Protein AF-A0A2I0SM27-F1 (afdb_monomer_lite)

Foldseek 3Di:
DDDDLQWDFQDDQVQFQQDDPPDRPDGDPPSGPLLPGPRTDGEPSNLVVLVVVLVVLVVVLPDPPDDPVRNVVSVVSNVSSVVSNVVRVVVVD

Secondary structure (DSSP, 8-state):
-B--SS-EE---TTT-TT-BTTB-SS--TT---TTT-TTEE--GGGHHHHHHHHHHHHHHHT-TT--HHHHHHHHHHHHHHHHHHHHHHHTT-

Organism: NCBI:txid2058924

pLDDT: mean 91.31, std 7.77, range [66.44, 98.25]

Radius of gyration: 14.65 Å; chains: 1; bounding box: 38×41×29 Å

Structure (mmCIF, N/CA/C/O backbone):
data_AF-A0A2I0SM27-F1
#
_entry.id   AF-A0A2I0SM27-F1
#
loop_
_atom_site.group_PDB
_atom_site.id
_atom_site.type_symbol
_atom_site.label_atom_id
_atom_site.label_alt_id
_atom_site.label_comp_id
_atom_site.label_asym_id
_atom_site.label_entity_id
_atom_site.label_seq_id
_atom_site.pdbx_PDB_ins_code
_atom_site.Cartn_x
_atom_site.Cartn_y
_atom_site.Cartn_z
_atom_site.occupancy
_atom_site.B_iso_or_equiv
_atom_site.auth_seq_id
_atom_site.auth_comp_id
_atom_site.auth_asym_id
_atom_site.auth_atom_id
_atom_site.pdbx_PDB_model_num
ATOM 1 N N . MET A 1 1 ? -8.005 -14.811 -9.889 1.00 84.00 1 MET A N 1
ATOM 2 C CA . MET A 1 1 ? -7.160 -13.642 -9.563 1.00 84.00 1 MET A CA 1
ATOM 3 C C . MET A 1 1 ? -7.906 -12.381 -9.965 1.00 84.00 1 MET A C 1
ATOM 5 O O . MET A 1 1 ? -8.463 -12.345 -11.055 1.00 84.00 1 MET A O 1
ATOM 9 N N . HIS A 1 2 ? -7.949 -11.388 -9.084 1.00 88.81 2 HIS A N 1
ATOM 10 C CA . HIS A 1 2 ? -8.646 -10.120 -9.275 1.00 88.81 2 HIS A CA 1
ATOM 11 C C . HIS A 1 2 ? -7.627 -9.011 -9.503 1.00 88.81 2 HIS A C 1
ATOM 13 O O . HIS A 1 2 ? -6.763 -8.788 -8.655 1.00 88.81 2 HIS A O 1
ATOM 19 N N . VAL A 1 3 ? -7.740 -8.331 -10.639 1.00 90.50 3 VAL A N 1
ATOM 20 C CA . VAL A 1 3 ? -6.795 -7.296 -11.057 1.00 90.50 3 VAL A CA 1
ATOM 21 C C . VAL A 1 3 ? -7.197 -5.949 -10.478 1.00 90.50 3 VAL A C 1
ATOM 23 O O . VAL A 1 3 ? -8.354 -5.546 -10.582 1.00 90.50 3 VAL A O 1
ATOM 26 N N . GLY A 1 4 ? -6.240 -5.247 -9.875 1.00 90.75 4 GLY A N 1
ATOM 27 C CA . GLY A 1 4 ? -6.463 -3.932 -9.283 1.00 90.75 4 GLY A CA 1
ATOM 28 C C . GLY A 1 4 ? -5.373 -2.918 -9.611 1.00 90.75 4 GLY A C 1
ATOM 29 O O . GLY A 1 4 ? -4.301 -3.244 -10.129 1.00 90.75 4 GLY A O 1
ATOM 30 N N . THR A 1 5 ? -5.666 -1.657 -9.291 1.00 92.62 5 THR A N 1
ATOM 31 C CA . THR A 1 5 ? -4.760 -0.518 -9.500 1.00 92.62 5 THR A CA 1
ATOM 32 C C . THR A 1 5 ? -3.567 -0.545 -8.546 1.00 92.62 5 THR A C 1
ATOM 34 O O . THR A 1 5 ? -2.458 -0.210 -8.946 1.00 92.62 5 THR A O 1
ATOM 37 N N . LEU A 1 6 ? -3.783 -0.952 -7.289 1.00 94.12 6 LEU A N 1
ATOM 38 C CA . LEU A 1 6 ? -2.735 -0.990 -6.258 1.00 94.12 6 LEU A CA 1
ATOM 39 C C . LEU A 1 6 ? -2.166 -2.392 -6.028 1.00 94.12 6 LEU A C 1
ATOM 41 O O . LEU A 1 6 ? -1.040 -2.521 -5.551 1.00 94.12 6 LEU A O 1
ATOM 45 N N . ASN A 1 7 ? -2.923 -3.433 -6.363 1.00 94.31 7 ASN A N 1
ATOM 46 C CA . ASN A 1 7 ? -2.489 -4.818 -6.263 1.00 94.31 7 ASN A CA 1
ATOM 47 C C . ASN A 1 7 ? -3.327 -5.742 -7.148 1.00 94.31 7 ASN A C 1
ATOM 49 O O . ASN A 1 7 ? -4.496 -5.463 -7.418 1.00 94.31 7 ASN A O 1
ATOM 53 N N . ASP A 1 8 ? -2.754 -6.890 -7.485 1.00 93.56 8 ASP A N 1
ATOM 54 C CA . ASP A 1 8 ? -3.495 -8.092 -7.842 1.00 93.56 8 ASP A CA 1
ATOM 55 C C . ASP A 1 8 ? -3.878 -8.847 -6.565 1.00 93.56 8 ASP A C 1
ATOM 57 O O . ASP A 1 8 ? -3.141 -8.843 -5.578 1.00 93.56 8 ASP A O 1
ATOM 61 N N . CYS A 1 9 ? -5.047 -9.480 -6.545 1.00 92.44 9 CYS A N 1
ATOM 62 C CA . CYS A 1 9 ? -5.509 -10.292 -5.422 1.00 92.44 9 CYS A CA 1
ATOM 63 C C . CYS A 1 9 ? -5.749 -11.727 -5.887 1.00 92.44 9 CYS A C 1
ATOM 65 O O . CYS A 1 9 ? -6.588 -11.972 -6.758 1.00 92.44 9 CYS A O 1
ATOM 67 N N . TYR A 1 10 ? -5.050 -12.696 -5.298 1.00 91.88 10 TYR A N 1
ATOM 68 C CA . TYR A 1 10 ? -5.327 -14.106 -5.586 1.00 91.88 10 TYR A CA 1
ATOM 69 C C . TYR A 1 10 ? -6.669 -14.569 -4.991 1.00 91.88 10 TYR A C 1
ATOM 71 O O . TYR A 1 10 ? -7.312 -15.432 -5.573 1.00 91.88 10 TYR A O 1
ATOM 79 N N . TYR A 1 11 ? -7.112 -13.904 -3.919 1.00 91.31 11 TYR A N 1
ATOM 80 C CA . TYR A 1 11 ? -8.303 -14.171 -3.109 1.00 91.31 11 TYR A CA 1
ATOM 81 C C . TYR A 1 11 ? -8.438 -15.618 -2.615 1.00 91.31 11 TYR A C 1
ATOM 83 O O . TYR A 1 11 ? -8.838 -16.522 -3.340 1.00 91.31 11 TYR A O 1
ATOM 91 N N . GLN A 1 12 ? -8.156 -15.794 -1.330 1.00 90.81 12 GLN A N 1
ATOM 92 C CA . GLN A 1 12 ? -8.406 -16.989 -0.536 1.00 90.81 12 GLN A CA 1
ATOM 93 C C . GLN A 1 12 ? -9.212 -16.550 0.693 1.00 90.81 12 GLN A C 1
ATOM 95 O O . GLN A 1 12 ? -8.698 -15.772 1.508 1.00 90.81 12 GLN A O 1
ATOM 100 N N . PRO A 1 13 ? -10.480 -16.964 0.830 1.00 88.50 13 PRO A N 1
ATOM 101 C CA . PRO A 1 13 ? -11.379 -16.436 1.859 1.00 88.50 13 PRO A CA 1
ATOM 102 C C . PRO A 1 13 ? -10.905 -16.702 3.297 1.00 88.50 13 PRO A C 1
ATOM 104 O O . PRO A 1 13 ? -11.253 -15.958 4.221 1.00 88.50 13 PRO A O 1
ATOM 107 N N . GLU A 1 14 ? -10.073 -17.723 3.491 1.00 87.94 14 GLU A N 1
ATOM 108 C CA . GLU A 1 14 ? -9.505 -18.116 4.779 1.00 87.94 14 GLU A CA 1
ATOM 109 C C . GLU A 1 14 ? -8.508 -17.080 5.310 1.00 87.94 14 GLU A C 1
ATOM 111 O O . GLU A 1 14 ? -8.405 -16.881 6.520 1.00 87.94 14 GLU A O 1
ATOM 116 N N . THR A 1 15 ? -7.782 -16.404 4.413 1.00 88.94 15 THR A N 1
ATOM 117 C CA . THR A 1 15 ? -6.645 -15.534 4.763 1.00 88.94 15 THR A CA 1
ATOM 118 C C . THR A 1 15 ? -6.776 -14.103 4.236 1.00 88.94 15 THR A C 1
ATOM 120 O O . THR A 1 15 ? -6.009 -13.221 4.632 1.00 88.94 15 THR A O 1
ATOM 123 N N . ALA A 1 16 ? -7.744 -13.831 3.359 1.00 90.75 16 ALA A N 1
ATOM 124 C CA . ALA A 1 16 ? -7.935 -12.518 2.765 1.00 90.75 16 ALA A CA 1
ATOM 125 C C . ALA A 1 16 ? -8.398 -11.476 3.798 1.00 90.75 16 ALA A C 1
ATOM 127 O O . ALA A 1 16 ? -9.472 -11.579 4.392 1.00 90.75 16 ALA A O 1
ATOM 128 N N . LEU A 1 17 ? -7.627 -10.391 3.933 1.00 90.75 17 LEU A N 1
ATOM 129 C CA . LEU A 1 17 ? -7.989 -9.253 4.789 1.00 90.75 17 LEU A CA 1
ATOM 130 C C . LEU A 1 17 ? -9.108 -8.380 4.199 1.00 90.75 17 LEU A C 1
ATOM 132 O O . LEU A 1 17 ? -9.723 -7.610 4.926 1.00 90.75 17 LEU A O 1
ATOM 136 N N . CYS A 1 18 ? -9.384 -8.494 2.895 1.00 89.00 18 CYS A N 1
ATOM 137 C CA . CYS A 1 18 ? -10.429 -7.717 2.220 1.00 89.00 18 CYS A CA 1
ATOM 138 C C . CYS A 1 18 ? -11.855 -8.230 2.481 1.00 89.00 18 CYS A C 1
ATOM 140 O O . CYS A 1 18 ? -12.801 -7.674 1.930 1.00 89.00 18 CYS A O 1
ATOM 142 N N . ARG A 1 19 ? -12.039 -9.278 3.292 1.00 84.12 19 ARG A N 1
ATOM 143 C CA . ARG A 1 19 ? -13.360 -9.859 3.568 1.00 84.12 19 ARG A CA 1
ATOM 144 C C . ARG A 1 19 ? -14.225 -8.962 4.458 1.00 84.12 19 ARG A C 1
ATOM 146 O O . ARG A 1 19 ? -13.722 -8.184 5.264 1.00 84.12 19 ARG A O 1
ATOM 153 N N . THR A 1 20 ? -15.538 -9.127 4.346 1.00 74.00 20 THR A N 1
ATOM 154 C CA . THR A 1 20 ? -16.518 -8.604 5.310 1.00 74.00 20 THR A CA 1
ATOM 155 C C . THR A 1 20 ? -17.289 -9.765 5.925 1.00 74.00 20 THR A C 1
ATOM 157 O O . THR A 1 20 ? -17.312 -10.866 5.373 1.00 74.00 20 THR A O 1
ATOM 160 N N . VAL A 1 21 ? -17.881 -9.543 7.099 1.00 70.56 21 VAL A N 1
ATOM 161 C CA . VAL A 1 21 ? -18.659 -10.572 7.797 1.00 70.56 21 VAL A CA 1
ATOM 162 C C . VAL A 1 21 ? -19.820 -11.011 6.898 1.00 70.56 21 VAL A C 1
ATOM 164 O O . VAL A 1 21 ? -20.655 -10.191 6.533 1.00 70.56 21 VAL A O 1
ATOM 167 N N . GLY A 1 22 ? -19.850 -12.295 6.532 1.00 69.12 22 GLY A N 1
ATOM 168 C CA . GLY A 1 22 ? -20.909 -12.892 5.709 1.00 69.12 22 GLY A CA 1
ATOM 169 C C . GLY A 1 22 ? -20.648 -12.953 4.198 1.00 69.12 22 GLY A C 1
ATOM 170 O O . GLY A 1 22 ? -21.466 -13.531 3.494 1.00 69.12 22 GLY A O 1
ATOM 171 N N . SER A 1 23 ? -19.527 -12.423 3.691 1.00 67.00 23 SER A N 1
ATOM 172 C CA . SER A 1 23 ? -19.144 -12.529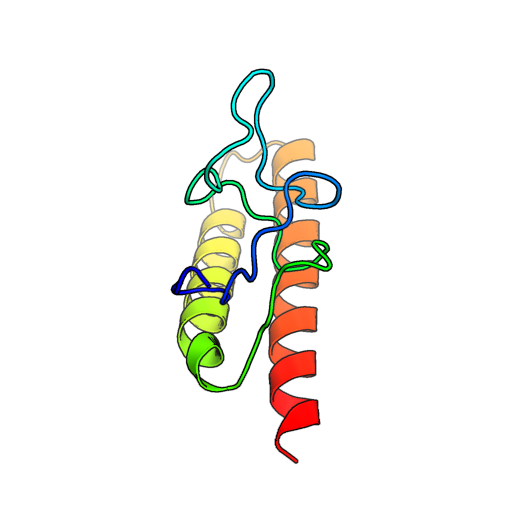 2.270 1.00 67.00 23 SER A CA 1
ATOM 173 C C . SER A 1 23 ? -17.907 -13.415 2.102 1.00 67.00 23 SER A C 1
ATOM 175 O O . SER A 1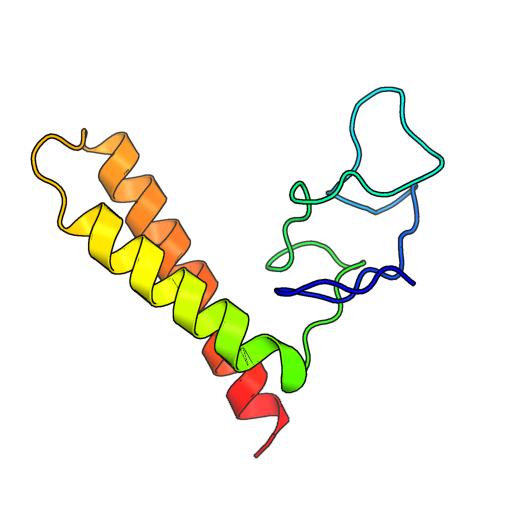 23 ? -16.796 -12.985 2.425 1.00 67.00 23 SER A O 1
ATOM 177 N N . THR A 1 24 ? -18.089 -14.636 1.592 1.00 68.81 24 THR A N 1
ATOM 178 C CA . THR A 1 24 ? -17.020 -15.648 1.438 1.00 68.81 24 THR A CA 1
ATOM 179 C C . THR A 1 24 ? -16.560 -15.875 0.005 1.00 68.81 24 THR A C 1
ATOM 181 O O . THR A 1 24 ? -15.498 -16.452 -0.199 1.00 68.81 24 THR A O 1
ATOM 184 N N . ASP A 1 25 ? -17.335 -15.432 -0.982 1.00 80.19 25 ASP A N 1
ATOM 185 C CA . ASP A 1 25 ? -17.150 -15.943 -2.345 1.00 80.19 25 ASP A CA 1
ATOM 186 C C . ASP A 1 25 ? -16.375 -14.975 -3.246 1.00 80.19 25 ASP A C 1
ATOM 188 O O . ASP A 1 25 ? -15.878 -15.373 -4.298 1.00 80.19 25 ASP A O 1
ATOM 192 N N . GLN A 1 26 ? -16.251 -13.702 -2.850 1.00 80.31 26 GLN A N 1
ATOM 193 C CA . GLN A 1 26 ? -15.540 -12.676 -3.616 1.00 80.31 26 GLN A CA 1
ATOM 194 C C . GLN A 1 26 ? -14.832 -11.654 -2.711 1.00 80.31 26 GLN A C 1
ATOM 196 O O . GLN A 1 26 ? -15.315 -11.348 -1.612 1.00 80.31 26 GLN A O 1
ATOM 201 N N . PRO A 1 27 ? -13.699 -11.077 -3.162 1.00 82.56 27 PRO A N 1
ATOM 202 C CA . PRO A 1 27 ? -13.055 -9.982 -2.452 1.00 82.56 27 PRO A CA 1
ATOM 203 C C . PRO A 1 27 ? -13.948 -8.745 -2.464 1.00 82.56 27 PRO A C 1
ATOM 205 O O . PRO A 1 27 ? -14.468 -8.351 -3.508 1.00 82.56 27 PRO A O 1
ATOM 208 N N . MET A 1 28 ? -14.042 -8.060 -1.326 1.00 83.81 28 MET A N 1
ATOM 209 C CA . MET A 1 28 ? -14.613 -6.719 -1.318 1.00 83.81 28 MET A CA 1
ATOM 210 C C . MET A 1 28 ? -13.610 -5.769 -1.977 1.00 83.81 28 MET A C 1
ATOM 212 O O . MET A 1 28 ? -12.518 -5.516 -1.450 1.00 83.81 28 MET A O 1
ATOM 216 N N . LEU A 1 29 ? -13.978 -5.255 -3.149 1.00 73.88 29 LEU A N 1
ATOM 217 C CA . LEU A 1 29 ? -13.167 -4.285 -3.876 1.00 73.88 29 LEU A CA 1
ATOM 218 C C . LEU A 1 29 ? -12.897 -3.059 -2.990 1.00 73.88 29 LEU A C 1
ATOM 220 O O . LEU A 1 29 ? -13.742 -2.646 -2.201 1.00 73.88 29 LEU A O 1
ATOM 224 N N . ASN A 1 30 ? -11.692 -2.497 -3.099 1.00 77.25 30 ASN A N 1
ATOM 225 C CA . ASN A 1 30 ? -11.184 -1.377 -2.288 1.00 77.25 30 ASN A CA 1
ATOM 226 C C . ASN A 1 30 ? -10.998 -1.640 -0.780 1.00 77.25 30 ASN A C 1
ATOM 228 O O . ASN A 1 30 ? -10.431 -0.790 -0.101 1.00 77.25 30 ASN A O 1
ATOM 232 N N . ASN A 1 31 ? -11.388 -2.807 -0.256 1.00 86.44 31 ASN A N 1
ATOM 233 C CA . ASN A 1 31 ? -11.187 -3.158 1.155 1.00 86.44 31 ASN A CA 1
ATOM 234 C C . ASN A 1 31 ? -9.870 -3.914 1.412 1.00 86.44 31 ASN A C 1
ATOM 236 O O . ASN A 1 31 ? -9.561 -4.304 2.537 1.00 86.44 31 ASN A O 1
ATOM 240 N N . CYS A 1 32 ? -9.090 -4.182 0.361 1.00 88.50 32 CYS A N 1
ATOM 241 C CA . CYS A 1 32 ? -7.780 -4.799 0.522 1.00 88.50 32 CYS A CA 1
ATOM 242 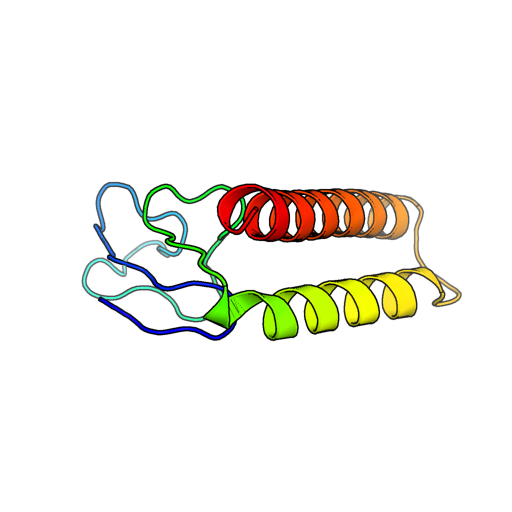C C . CYS A 1 32 ? -6.846 -3.887 1.324 1.00 88.50 32 CYS A C 1
ATOM 244 O O . CYS A 1 32 ? -6.909 -2.661 1.238 1.00 88.50 32 CYS A O 1
ATOM 246 N N . ARG A 1 33 ? -5.937 -4.513 2.072 1.00 88.12 33 ARG A N 1
ATOM 247 C CA . ARG A 1 33 ? -4.771 -3.877 2.691 1.00 88.12 33 ARG A CA 1
ATOM 248 C C . ARG A 1 33 ? -3.529 -4.402 1.980 1.00 88.12 33 ARG A C 1
ATOM 250 O O . ARG A 1 33 ? -2.918 -5.341 2.485 1.00 88.12 33 ARG A O 1
ATOM 257 N N . PRO A 1 34 ? -3.193 -3.896 0.780 1.00 88.75 34 PRO A N 1
ATOM 258 C CA . PRO A 1 34 ? -2.135 -4.483 -0.037 1.00 88.75 34 PRO A CA 1
ATOM 259 C C . PRO A 1 34 ? -0.771 -4.505 0.655 1.00 88.75 34 PRO A C 1
ATOM 261 O O . PRO A 1 34 ? 0.039 -5.382 0.396 1.00 88.75 34 PRO A O 1
ATOM 264 N N . ASP A 1 35 ? -0.564 -3.552 1.564 1.00 84.75 35 ASP A N 1
ATOM 265 C CA . ASP A 1 35 ? 0.599 -3.398 2.432 1.00 84.75 35 ASP A CA 1
ATOM 266 C C . ASP A 1 35 ? 0.768 -4.540 3.451 1.00 84.75 35 ASP A C 1
ATOM 268 O O . ASP A 1 35 ? 1.848 -4.701 4.008 1.00 84.75 35 ASP A O 1
ATOM 272 N N . ARG A 1 36 ? -0.290 -5.314 3.737 1.00 87.69 36 ARG A N 1
ATOM 273 C CA . ARG A 1 36 ? -0.318 -6.309 4.832 1.00 87.69 36 ARG A CA 1
ATOM 274 C C . ARG A 1 36 ? -0.978 -7.641 4.468 1.00 87.69 36 ARG A C 1
ATOM 276 O O . ARG A 1 36 ? -0.864 -8.609 5.210 1.00 87.69 36 ARG A O 1
ATOM 283 N N . CYS A 1 37 ? -1.724 -7.700 3.371 1.00 92.19 37 CYS A N 1
ATOM 284 C CA . CYS A 1 37 ? -2.510 -8.865 2.989 1.00 92.19 37 CYS A CA 1
ATOM 285 C C . CYS A 1 37 ? -1.650 -9.853 2.195 1.00 92.19 37 CYS A C 1
ATOM 287 O O . CYS A 1 37 ? -1.263 -9.550 1.073 1.00 92.19 37 CYS A O 1
ATOM 289 N N . GLY A 1 38 ? -1.434 -11.068 2.708 1.00 91.31 38 GLY A N 1
ATOM 290 C CA . GLY A 1 38 ? -0.673 -12.112 1.996 1.00 91.31 38 GLY A CA 1
ATOM 291 C C . GLY A 1 38 ? -1.316 -12.607 0.691 1.00 91.31 38 GLY A C 1
ATOM 292 O O . GLY A 1 38 ? -0.684 -13.306 -0.088 1.00 91.31 38 GLY A O 1
ATOM 293 N N . ASN A 1 39 ? -2.569 -12.224 0.428 1.00 93.19 39 ASN A N 1
ATOM 294 C CA . ASN A 1 39 ? -3.262 -12.500 -0.836 1.00 93.19 39 ASN A CA 1
ATOM 295 C C . ASN A 1 39 ? -2.971 -11.445 -1.913 1.00 93.19 39 ASN A C 1
ATOM 297 O O . ASN A 1 39 ? -3.425 -11.587 -3.050 1.00 93.19 39 ASN A O 1
ATOM 301 N N . SER A 1 40 ? -2.300 -10.357 -1.528 1.00 93.94 40 SER A N 1
ATOM 302 C CA . SER A 1 40 ? -1.958 -9.234 -2.385 1.00 93.94 40 SER A CA 1
ATOM 303 C C . SER A 1 40 ? -0.634 -9.498 -3.085 1.00 93.94 40 SER A C 1
ATOM 305 O O . SER A 1 40 ? 0.372 -9.791 -2.444 1.00 93.94 40 SER A O 1
ATOM 307 N N . THR A 1 41 ? 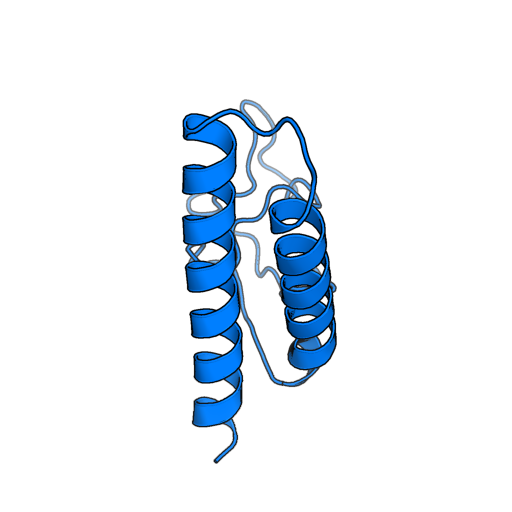-0.620 -9.328 -4.399 1.00 94.56 41 THR A N 1
ATOM 308 C CA . THR A 1 41 ? 0.596 -9.315 -5.204 1.00 94.56 41 THR A CA 1
ATOM 309 C C . THR A 1 41 ? 0.797 -7.909 -5.747 1.00 94.56 41 THR A C 1
ATOM 311 O O . THR A 1 41 ? -0.080 -7.354 -6.411 1.00 94.56 41 THR A O 1
ATOM 314 N N . ILE A 1 42 ? 1.958 -7.328 -5.452 1.00 94.75 42 ILE A N 1
ATOM 315 C CA . ILE A 1 42 ? 2.350 -5.999 -5.915 1.00 94.75 42 ILE A CA 1
ATOM 316 C C . ILE A 1 42 ? 3.590 -6.158 -6.792 1.00 94.75 42 ILE A C 1
ATOM 318 O O . ILE A 1 42 ? 4.595 -6.724 -6.381 1.00 94.75 42 ILE A O 1
ATOM 322 N N . THR A 1 43 ? 3.481 -5.665 -8.015 1.00 94.62 43 THR A N 1
ATOM 323 C CA . THR A 1 43 ? 4.524 -5.665 -9.052 1.00 94.62 43 THR A CA 1
ATOM 324 C C . THR A 1 43 ? 4.711 -4.264 -9.642 1.00 94.62 43 THR A C 1
ATOM 326 O O . THR A 1 43 ? 3.922 -3.357 -9.356 1.00 94.62 43 THR A O 1
ATOM 329 N N . THR A 1 44 ? 5.694 -4.105 -10.529 1.00 96.12 44 THR A N 1
ATOM 330 C CA . THR A 1 44 ? 6.020 -2.855 -11.249 1.00 96.12 44 THR A CA 1
ATOM 331 C C . THR A 1 44 ? 4.827 -2.136 -11.851 1.00 96.12 44 THR A C 1
ATOM 333 O O . THR A 1 44 ? 4.731 -0.914 -11.757 1.00 96.12 44 THR A O 1
ATOM 336 N N . ARG A 1 45 ? 3.868 -2.882 -12.412 1.00 95.31 45 ARG A N 1
ATOM 337 C CA . ARG A 1 45 ? 2.675 -2.316 -13.057 1.00 95.31 45 ARG A CA 1
ATOM 338 C C . ARG A 1 45 ? 1.846 -1.430 -12.117 1.00 95.31 45 ARG A C 1
ATOM 340 O O . ARG A 1 45 ? 1.085 -0.589 -12.583 1.00 95.31 45 ARG A O 1
ATOM 347 N N . HIS A 1 46 ? 1.965 -1.634 -10.804 1.00 96.19 46 HIS A N 1
ATOM 348 C CA . HIS A 1 46 ? 1.206 -0.909 -9.785 1.00 96.19 46 HIS A CA 1
ATOM 349 C C . HIS A 1 46 ? 1.896 0.372 -9.320 1.00 96.19 46 HIS A C 1
ATOM 351 O O . HIS A 1 46 ? 1.277 1.167 -8.612 1.00 96.19 46 HIS A O 1
ATOM 357 N N . ARG A 1 47 ? 3.168 0.580 -9.687 1.00 97.00 47 ARG A N 1
ATOM 358 C CA . ARG A 1 47 ? 4.011 1.666 -9.174 1.00 97.00 47 ARG A CA 1
ATOM 359 C C . ARG A 1 47 ? 3.341 3.033 -9.307 1.00 97.00 47 ARG A C 1
ATOM 361 O O . ARG A 1 47 ? 3.209 3.744 -8.317 1.00 97.00 47 ARG A O 1
ATOM 368 N N . ASN A 1 48 ? 2.807 3.343 -10.488 1.00 97.38 48 ASN A N 1
ATOM 369 C CA . ASN A 1 48 ? 2.118 4.613 -10.745 1.00 97.38 48 ASN A CA 1
ATOM 370 C C . ASN A 1 48 ? 0.877 4.797 -9.852 1.00 97.38 48 ASN A C 1
ATOM 372 O O . ASN A 1 48 ? 0.588 5.903 -9.399 1.00 97.38 48 ASN A O 1
ATOM 376 N N . GLY A 1 49 ? 0.150 3.712 -9.561 1.00 96.81 49 GLY A N 1
ATOM 377 C CA . GLY A 1 49 ? -0.984 3.743 -8.638 1.00 96.81 49 GLY A CA 1
ATOM 378 C C . GLY A 1 49 ? -0.551 4.078 -7.208 1.00 96.81 49 GLY A C 1
ATOM 379 O O . GLY A 1 49 ? -1.197 4.882 -6.533 1.00 96.81 49 GLY A O 1
ATOM 380 N N . TRP A 1 50 ? 0.572 3.516 -6.761 1.00 97.06 50 TRP A N 1
ATOM 381 C CA . TRP A 1 50 ? 1.147 3.816 -5.449 1.00 97.06 50 TRP A CA 1
ATOM 382 C C . TRP A 1 50 ? 1.707 5.232 -5.347 1.00 97.06 50 TRP A C 1
ATOM 384 O O . TRP A 1 50 ? 1.482 5.893 -4.334 1.00 97.06 50 TRP A O 1
ATOM 394 N N . GLU A 1 51 ? 2.352 5.743 -6.392 1.00 98.00 51 GLU A N 1
ATOM 395 C CA . GLU A 1 51 ? 2.788 7.142 -6.439 1.00 98.00 51 GLU A CA 1
ATOM 396 C C . GLU A 1 51 ? 1.603 8.110 -6.366 1.00 98.00 51 GLU A C 1
ATOM 398 O O . GLU A 1 51 ? 1.639 9.077 -5.601 1.00 98.00 51 GLU A O 1
ATOM 403 N N . ALA A 1 52 ? 0.512 7.817 -7.080 1.00 97.94 52 ALA A N 1
ATOM 404 C CA . ALA A 1 52 ? -0.716 8.599 -6.977 1.00 97.94 52 ALA A CA 1
ATOM 405 C C . ALA A 1 52 ? -1.289 8.566 -5.547 1.00 97.94 52 ALA A C 1
ATOM 407 O O . ALA A 1 52 ? -1.685 9.603 -5.010 1.00 97.94 52 ALA A O 1
ATOM 408 N N . ALA A 1 53 ? -1.285 7.400 -4.891 1.00 96.00 53 ALA A N 1
ATOM 409 C CA . ALA A 1 53 ? -1.710 7.269 -3.497 1.00 96.00 53 ALA A CA 1
ATOM 410 C C . ALA A 1 53 ? -0.812 8.061 -2.527 1.00 96.00 53 ALA A C 1
ATOM 412 O O . ALA A 1 53 ? -1.328 8.669 -1.580 1.00 96.00 53 ALA A O 1
ATOM 413 N N . ARG A 1 54 ? 0.505 8.107 -2.774 1.00 97.69 54 ARG A N 1
ATOM 414 C CA . ARG A 1 54 ? 1.456 8.928 -2.008 1.00 97.69 54 ARG A CA 1
ATOM 415 C C . ARG A 1 54 ? 1.096 10.402 -2.125 1.00 97.69 54 ARG A C 1
ATOM 417 O O . ARG A 1 54 ? 0.818 11.037 -1.111 1.00 97.69 54 ARG A O 1
ATOM 424 N N . GLY A 1 55 ? 0.968 10.899 -3.356 1.00 98.19 55 GLY A N 1
ATOM 425 C CA . GLY A 1 55 ? 0.614 12.293 -3.619 1.00 98.19 55 GLY A CA 1
ATOM 426 C C . GLY A 1 55 ? -0.745 12.685 -3.030 1.00 98.19 55 GLY A C 1
ATOM 427 O O . GLY A 1 55 ? -0.898 13.781 -2.497 1.00 98.19 55 GLY A O 1
ATOM 428 N N . ASN A 1 56 ? -1.738 11.790 -3.063 1.00 97.25 56 ASN A N 1
ATOM 429 C CA . ASN A 1 56 ? -3.028 12.020 -2.403 1.00 97.25 56 ASN A CA 1
ATOM 430 C C . ASN A 1 56 ? -2.868 12.179 -0.881 1.00 97.25 56 ASN A C 1
ATOM 432 O O . ASN A 1 56 ? -3.485 13.062 -0.286 1.00 97.25 56 ASN A O 1
ATOM 436 N N . THR A 1 57 ? -2.032 11.345 -0.258 1.00 97.12 57 THR A N 1
ATOM 437 C CA . THR A 1 57 ? -1.790 11.365 1.193 1.00 97.12 57 THR A CA 1
ATOM 438 C C . THR A 1 57 ? -1.022 12.620 1.615 1.00 97.12 57 THR A C 1
ATOM 440 O O . THR A 1 57 ? -1.373 13.250 2.611 1.00 97.12 57 THR A O 1
ATOM 443 N N . GLU A 1 58 ? -0.026 13.037 0.833 1.00 98.25 58 GLU A N 1
ATOM 444 C CA . GLU A 1 58 ? 0.716 14.289 1.040 1.00 98.25 58 GLU A CA 1
ATOM 445 C C . GLU A 1 58 ? -0.207 15.512 0.957 1.00 98.25 58 GLU A C 1
ATOM 447 O O . GLU A 1 58 ? -0.186 16.367 1.843 1.00 98.25 58 GLU A O 1
ATOM 452 N N . ARG A 1 59 ? -1.090 15.566 -0.052 1.00 98.00 59 ARG A N 1
ATOM 453 C CA . ARG A 1 59 ? -2.088 16.644 -0.166 1.00 98.00 59 ARG A CA 1
ATOM 454 C C . ARG A 1 59 ? -3.072 16.649 1.001 1.00 98.00 59 ARG A C 1
ATOM 456 O O . ARG A 1 59 ? -3.419 17.722 1.485 1.00 98.00 59 ARG A O 1
ATOM 463 N N . ALA A 1 60 ? -3.491 15.478 1.480 1.00 96.75 60 ALA A N 1
ATOM 464 C CA . ALA A 1 60 ? -4.341 15.381 2.663 1.00 96.75 60 ALA A CA 1
ATOM 465 C C . ALA A 1 60 ? -3.628 15.903 3.923 1.00 96.75 60 ALA A C 1
ATOM 467 O O . ALA A 1 60 ? -4.232 16.639 4.695 1.00 96.75 60 ALA A O 1
ATOM 468 N N . LEU A 1 61 ? -2.339 15.595 4.113 1.00 97.12 61 LEU A N 1
ATOM 469 C CA . LEU A 1 61 ? -1.542 16.094 5.247 1.00 97.12 61 LEU A CA 1
ATOM 470 C C . LEU A 1 61 ? -1.360 17.615 5.259 1.00 97.12 61 LEU A C 1
ATOM 472 O O . LEU A 1 61 ? -1.190 18.197 6.336 1.00 97.12 61 LEU A O 1
ATOM 476 N N . ALA A 1 62 ? -1.387 18.243 4.084 1.00 96.00 62 ALA A N 1
ATOM 477 C CA . ALA A 1 62 ? -1.303 19.691 3.932 1.00 96.00 62 ALA A CA 1
ATOM 478 C C . ALA A 1 62 ? -2.611 20.417 4.306 1.00 96.00 62 ALA A C 1
ATOM 480 O O . ALA A 1 62 ? -2.613 21.642 4.421 1.00 96.00 62 ALA A O 1
ATOM 481 N N . PHE A 1 63 ? -3.717 19.693 4.509 1.00 95.44 63 PHE A N 1
ATOM 482 C CA . PHE A 1 63 ? -5.003 20.291 4.853 1.00 95.44 63 PHE A CA 1
ATOM 483 C C . PHE A 1 63 ? -4.993 20.932 6.252 1.00 95.44 63 PHE A C 1
ATOM 485 O O . PHE A 1 63 ? -4.519 20.355 7.237 1.00 95.44 63 PHE A O 1
ATOM 492 N N . VAL A 1 64 ? -5.560 22.138 6.342 1.00 88.56 64 VAL A N 1
ATOM 493 C CA . VAL A 1 64 ? -5.748 22.872 7.600 1.00 88.56 64 VAL A CA 1
ATOM 494 C C . VAL A 1 64 ? -6.994 22.344 8.309 1.00 88.56 64 VAL A C 1
ATOM 496 O O . VAL A 1 64 ? -8.033 22.187 7.684 1.00 88.56 64 VAL A O 1
ATOM 499 N N . GLY A 1 65 ? -6.914 22.103 9.620 1.00 93.75 65 GLY A N 1
ATOM 500 C CA . GLY A 1 65 ? -8.057 21.632 10.420 1.00 93.75 65 GLY A CA 1
ATOM 501 C C . GLY A 1 65 ? -8.074 20.129 10.711 1.00 93.75 65 GLY A C 1
ATOM 502 O O . GLY A 1 65 ? -9.055 19.624 11.248 1.00 93.75 65 GLY A O 1
ATOM 503 N N . LEU A 1 66 ? -6.995 19.406 10.397 1.00 96.19 66 LEU A N 1
ATOM 504 C CA . LEU A 1 66 ? -6.817 18.034 10.875 1.00 96.19 66 LEU A CA 1
ATOM 505 C C . LEU A 1 66 ? -6.600 18.007 12.391 1.00 96.19 66 LEU A C 1
ATOM 507 O O . LEU A 1 66 ? -5.737 18.719 12.906 1.00 96.19 66 LEU A O 1
ATOM 511 N N . SER A 1 67 ? -7.315 17.116 13.075 1.00 97.50 67 SER A N 1
ATOM 512 C CA . SER A 1 67 ? -6.978 16.715 14.443 1.00 97.50 67 SER A CA 1
ATOM 513 C C . SER A 1 67 ? -5.635 15.977 14.492 1.00 97.50 67 SER A C 1
ATOM 515 O O . SER A 1 67 ? -5.179 15.404 13.495 1.00 97.50 67 SER A O 1
ATOM 517 N N . ASP A 1 68 ? -5.023 15.920 15.674 1.00 96.88 68 ASP A N 1
ATOM 518 C CA . ASP A 1 68 ? -3.754 15.211 15.881 1.00 96.88 68 ASP A CA 1
ATOM 519 C C . ASP A 1 68 ? -3.850 13.717 15.552 1.00 96.88 68 ASP A C 1
ATOM 521 O O . ASP A 1 68 ? -2.924 13.141 14.971 1.00 96.88 68 ASP A O 1
ATOM 525 N N . LEU A 1 69 ? -5.001 13.100 15.841 1.00 97.50 69 LEU A N 1
ATOM 526 C CA . LEU A 1 69 ? -5.267 11.706 15.494 1.00 97.50 69 LEU A CA 1
ATOM 527 C C . LEU A 1 69 ? -5.274 11.505 13.973 1.00 97.50 69 LEU A C 1
ATOM 529 O O . LEU A 1 69 ? -4.610 10.605 13.461 1.00 97.50 69 LEU A O 1
ATOM 533 N N . GLN A 1 70 ? -5.971 12.373 13.236 1.00 97.38 70 GLN A N 1
ATOM 534 C CA . GLN A 1 70 ? -6.013 12.308 11.771 1.00 97.38 70 GLN A CA 1
ATOM 535 C C . GLN A 1 70 ? -4.632 12.553 11.157 1.00 97.38 70 GLN A C 1
ATOM 537 O O . GLN A 1 70 ? -4.234 11.851 10.227 1.00 97.38 70 GLN A O 1
ATOM 542 N N . ARG A 1 71 ? -3.871 13.516 11.691 1.00 97.88 71 ARG A N 1
ATOM 543 C CA . ARG A 1 71 ? -2.507 13.801 11.233 1.00 97.88 71 ARG A CA 1
ATOM 544 C C . ARG A 1 71 ? -1.581 12.605 11.454 1.00 97.88 71 ARG A C 1
ATOM 546 O O . ARG A 1 71 ? -0.796 12.279 10.566 1.00 97.88 71 ARG A O 1
ATOM 553 N N . THR A 1 72 ? -1.686 11.947 12.605 1.00 97.94 72 THR A N 1
ATOM 554 C CA . THR A 1 72 ? -0.922 10.730 12.917 1.00 97.94 72 THR A CA 1
ATOM 555 C C . THR A 1 72 ? -1.261 9.607 11.942 1.00 97.94 72 THR A C 1
ATOM 557 O O . THR A 1 72 ? -0.363 9.088 11.283 1.00 97.94 72 THR A O 1
ATOM 560 N N . ALA A 1 73 ? -2.550 9.319 11.743 1.00 96.75 73 ALA A N 1
ATOM 561 C CA . ALA A 1 73 ? -2.997 8.276 10.820 1.00 96.75 73 ALA A CA 1
ATOM 562 C C . ALA A 1 73 ? -2.532 8.521 9.370 1.00 96.75 73 ALA A C 1
ATOM 564 O O . ALA A 1 73 ? -2.118 7.595 8.672 1.00 96.75 73 ALA A O 1
ATOM 565 N N . LEU A 1 74 ? -2.553 9.775 8.907 1.00 97.38 74 LEU A N 1
ATOM 566 C CA . LEU A 1 74 ? -2.066 10.125 7.572 1.00 97.38 74 LEU A CA 1
ATOM 567 C C . LEU A 1 74 ? -0.539 10.002 7.442 1.00 97.38 74 LEU A C 1
ATOM 569 O O . LEU A 1 74 ? -0.057 9.589 6.389 1.00 97.38 74 LEU A O 1
ATOM 573 N N . ARG A 1 75 ? 0.232 10.318 8.492 1.00 97.62 75 ARG A N 1
ATOM 574 C CA . ARG A 1 75 ? 1.693 10.113 8.509 1.00 97.62 75 ARG A CA 1
ATOM 575 C C . ARG A 1 75 ? 2.056 8.633 8.456 1.00 97.62 75 ARG A C 1
ATOM 577 O O . ARG A 1 75 ? 2.929 8.254 7.681 1.00 97.62 75 ARG A O 1
ATOM 584 N N . GLU A 1 76 ? 1.364 7.800 9.228 1.00 96.50 76 GLU A N 1
ATOM 585 C CA . GLU A 1 76 ? 1.526 6.343 9.170 1.00 96.50 76 GLU A CA 1
ATOM 586 C C . GLU A 1 76 ? 1.196 5.811 7.777 1.00 96.50 76 GLU A C 1
ATOM 588 O O . GLU A 1 76 ? 1.974 5.055 7.196 1.00 96.50 76 GLU A O 1
ATOM 593 N N . ARG A 1 77 ? 0.087 6.278 7.186 1.00 95.00 77 ARG A N 1
ATOM 594 C CA . ARG A 1 77 ? -0.280 5.907 5.819 1.00 95.00 77 ARG A CA 1
ATOM 595 C C . ARG A 1 77 ? 0.783 6.318 4.804 1.00 95.00 77 ARG A C 1
ATOM 597 O O . ARG A 1 77 ? 1.080 5.531 3.908 1.00 95.00 77 ARG A O 1
ATOM 604 N N . LEU A 1 78 ? 1.339 7.523 4.925 1.00 97.25 78 LEU A N 1
ATOM 605 C CA . LEU A 1 78 ? 2.392 8.004 4.032 1.00 97.25 78 LEU A CA 1
ATOM 606 C C . LEU A 1 78 ? 3.634 7.110 4.119 1.00 97.25 78 LEU A C 1
ATOM 608 O O . LEU A 1 78 ? 4.167 6.702 3.092 1.00 97.25 78 LEU A O 1
ATOM 612 N N . ASN A 1 79 ? 4.044 6.750 5.335 1.00 96.88 79 ASN A N 1
ATOM 613 C CA . ASN A 1 79 ? 5.145 5.821 5.569 1.00 96.88 79 ASN A CA 1
ATOM 614 C C . ASN A 1 79 ? 4.880 4.435 4.954 1.00 96.88 79 ASN A C 1
ATOM 616 O O . ASN A 1 79 ? 5.748 3.899 4.268 1.00 96.88 79 ASN A O 1
ATOM 620 N N . ASP A 1 80 ? 3.685 3.873 5.150 1.00 94.81 80 ASP A N 1
ATOM 621 C CA . ASP A 1 80 ? 3.319 2.569 4.584 1.00 94.81 80 ASP A CA 1
ATOM 622 C C . ASP A 1 80 ? 3.346 2.597 3.045 1.00 94.81 80 ASP A C 1
ATOM 624 O O . ASP A 1 80 ? 3.888 1.690 2.417 1.00 94.81 80 ASP A O 1
ATOM 628 N N . VAL A 1 81 ? 2.823 3.662 2.425 1.00 96.19 81 VAL A N 1
ATOM 629 C CA . VAL A 1 81 ? 2.859 3.852 0.964 1.00 96.19 81 VAL A CA 1
ATOM 630 C C . VAL A 1 81 ? 4.295 3.951 0.444 1.00 96.19 81 VAL A C 1
ATOM 632 O O . VAL A 1 81 ? 4.628 3.288 -0.538 1.00 96.19 81 VAL A O 1
ATOM 635 N N . SER A 1 82 ? 5.152 4.740 1.095 1.00 97.12 82 SER A N 1
ATOM 636 C CA . SER A 1 82 ? 6.552 4.895 0.680 1.00 97.12 82 SER A CA 1
ATOM 637 C C . SER A 1 82 ? 7.316 3.573 0.740 1.00 97.12 82 SER A C 1
ATOM 639 O O . SER A 1 82 ? 7.996 3.228 -0.222 1.00 97.12 82 SER A O 1
ATOM 641 N N . LYS A 1 83 ? 7.123 2.774 1.798 1.00 96.12 83 LYS A N 1
ATOM 642 C CA . LYS A 1 83 ? 7.740 1.442 1.916 1.00 96.12 83 LYS A CA 1
ATOM 643 C C . LYS A 1 83 ? 7.334 0.495 0.792 1.00 96.12 83 LYS A C 1
ATOM 645 O O . LYS A 1 83 ? 8.157 -0.303 0.346 1.00 96.12 83 LYS A O 1
ATOM 650 N N . VAL A 1 84 ? 6.080 0.564 0.339 1.00 96.25 84 VAL A N 1
ATOM 651 C CA . VAL A 1 84 ? 5.621 -0.242 -0.799 1.00 96.25 84 VAL A CA 1
ATOM 652 C C . VAL A 1 84 ? 6.313 0.200 -2.085 1.00 96.25 84 VAL A C 1
ATOM 654 O O . VAL A 1 84 ? 6.806 -0.659 -2.809 1.00 96.25 84 VAL A O 1
ATOM 657 N N . ILE A 1 85 ? 6.403 1.507 -2.353 1.00 97.19 85 ILE A N 1
ATOM 658 C CA . ILE A 1 85 ? 7.102 2.033 -3.539 1.00 97.19 85 ILE A CA 1
ATOM 659 C C . ILE A 1 85 ? 8.568 1.591 -3.536 1.00 97.19 85 ILE A C 1
ATOM 661 O O . ILE A 1 85 ? 9.028 1.016 -4.515 1.00 97.19 85 ILE A O 1
ATOM 665 N N . GLU A 1 86 ? 9.274 1.763 -2.417 1.00 96.56 86 GLU A N 1
ATOM 666 C CA . GLU A 1 86 ? 10.658 1.299 -2.276 1.00 96.56 86 GLU A CA 1
ATOM 667 C C . GLU A 1 86 ? 10.790 -0.218 -2.464 1.00 96.56 86 GLU A C 1
ATOM 669 O O . GLU A 1 86 ? 11.774 -0.697 -3.019 1.00 96.56 86 GLU A O 1
ATOM 674 N N . GLY A 1 87 ? 9.817 -0.994 -1.979 1.00 95.19 87 GLY A N 1
ATOM 675 C CA . GLY A 1 87 ? 9.779 -2.441 -2.171 1.00 95.19 87 GLY A CA 1
ATOM 676 C C . GLY A 1 87 ? 9.597 -2.837 -3.633 1.00 95.19 87 GLY A C 1
ATOM 677 O O . GLY A 1 87 ? 10.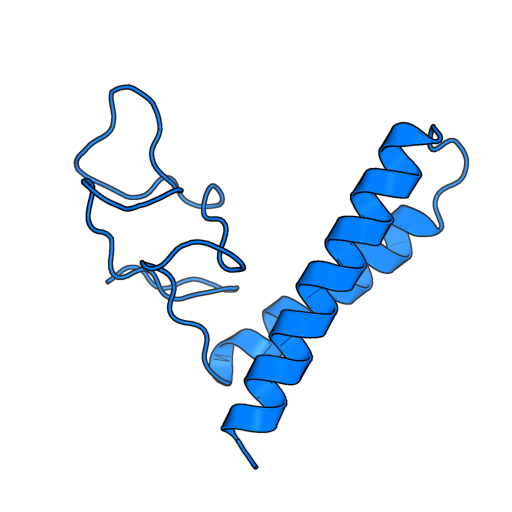243 -3.782 -4.077 1.00 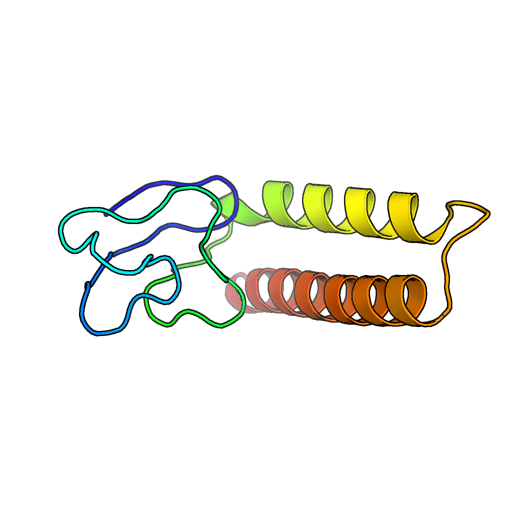95.19 87 GLY A O 1
ATOM 678 N N . ILE A 1 88 ? 8.760 -2.105 -4.375 1.00 95.50 88 ILE A N 1
ATOM 679 C CA . ILE A 1 88 ? 8.617 -2.278 -5.822 1.00 95.50 88 ILE A CA 1
ATOM 680 C C . ILE A 1 88 ? 9.944 -1.955 -6.501 1.00 95.50 88 ILE A C 1
ATOM 682 O O . ILE A 1 88 ? 10.407 -2.774 -7.282 1.00 95.50 88 ILE A O 1
ATOM 686 N N . ASP A 1 89 ? 10.547 -0.803 -6.198 1.00 94.88 89 ASP A N 1
ATOM 687 C CA . ASP A 1 89 ? 11.772 -0.330 -6.851 1.00 94.88 89 ASP A CA 1
ATOM 688 C C . ASP A 1 89 ? 12.929 -1.318 -6.637 1.00 94.88 89 ASP A C 1
ATOM 690 O O . ASP A 1 89 ? 13.498 -1.797 -7.613 1.00 94.88 89 ASP A O 1
ATOM 694 N N . ARG A 1 90 ? 13.157 -1.768 -5.394 1.00 94.12 90 ARG A N 1
ATOM 695 C CA . ARG A 1 90 ? 14.174 -2.789 -5.072 1.00 94.12 90 ARG A CA 1
ATOM 696 C C . ARG A 1 90 ? 13.974 -4.132 -5.776 1.00 94.12 90 ARG A C 1
ATOM 698 O O . ARG A 1 90 ? 14.932 -4.876 -5.919 1.00 94.12 90 ARG A O 1
ATOM 705 N N . ALA A 1 91 ? 12.741 -4.496 -6.128 1.00 88.44 91 ALA A N 1
ATOM 706 C CA . ALA A 1 91 ? 12.461 -5.758 -6.812 1.00 88.44 91 ALA A CA 1
ATOM 707 C C . ALA A 1 91 ? 12.748 -5.700 -8.325 1.00 88.44 91 ALA A C 1
ATOM 709 O O . ALA A 1 91 ? 12.647 -6.733 -8.986 1.00 88.44 91 ALA A O 1
ATOM 710 N N . ASN A 1 92 ? 13.064 -4.514 -8.865 1.00 81.38 92 ASN A N 1
ATOM 711 C CA . ASN A 1 92 ? 13.302 -4.286 -10.297 1.00 81.38 92 ASN A CA 1
ATOM 712 C C . ASN A 1 92 ? 14.730 -3.853 -10.631 1.00 81.38 92 ASN A C 1
ATOM 714 O O . ASN A 1 92 ? 15.019 -3.680 -11.816 1.00 81.38 92 ASN A O 1
ATOM 718 N N . ASP A 1 93 ? 15.559 -3.645 -9.610 1.00 66.44 93 ASP A N 1
ATOM 719 C CA . ASP A 1 93 ? 17.006 -3.452 -9.727 1.00 66.44 93 ASP A CA 1
ATOM 720 C C . ASP A 1 93 ? 17.714 -4.808 -9.895 1.00 66.44 93 ASP A C 1
ATOM 722 O O . ASP A 1 93 ? 18.683 -4.874 -10.687 1.00 66.44 93 ASP A O 1
#

Sequence (93 aa):
MHVGTLNDCYYQPETALCRTVGSTDQPMLNNCRPDRCGNSTITTRHRNGWEAARGNTERALAFVGLSDLQRTALRERLNDVSKVIEGIDRAND